Protein AF-A0A2T9JM87-F1 (afdb_monomer)

pLDDT: mean 74.78, std 14.83, range [37.22, 92.19]

Structure (mmCIF, N/CA/C/O backbone):
data_AF-A0A2T9JM87-F1
#
_entry.id   AF-A0A2T9JM87-F1
#
loop_
_atom_site.group_PDB
_atom_site.id
_atom_site.type_symbol
_atom_site.label_atom_id
_atom_site.label_alt_id
_atom_site.label_comp_id
_atom_site.label_asym_id
_atom_site.label_entity_id
_atom_site.label_seq_id
_atom_site.pdbx_PDB_ins_code
_atom_site.Cartn_x
_atom_site.Cartn_y
_atom_site.Cartn_z
_atom_site.occupancy
_atom_site.B_iso_or_equiv
_atom_site.auth_seq_id
_atom_site.auth_comp_id
_atom_site.auth_asym_id
_atom_site.auth_atom_id
_atom_site.pdbx_PDB_model_num
ATOM 1 N N . MET A 1 1 ? 52.452 -5.904 -45.101 1.00 37.22 1 MET A N 1
ATOM 2 C CA . MET A 1 1 ? 51.245 -5.099 -44.821 1.00 37.22 1 MET A CA 1
ATOM 3 C C . MET A 1 1 ? 50.469 -5.833 -43.746 1.00 37.22 1 MET A C 1
ATOM 5 O O . MET A 1 1 ? 49.928 -6.893 -44.022 1.00 37.22 1 MET A O 1
ATOM 9 N N . ILE A 1 2 ? 50.569 -5.365 -42.503 1.00 43.34 2 ILE A N 1
ATOM 10 C CA . ILE A 1 2 ? 49.989 -6.025 -41.329 1.00 43.34 2 ILE A CA 1
ATOM 11 C C . ILE A 1 2 ? 48.579 -5.462 -41.166 1.00 43.34 2 ILE A C 1
ATOM 13 O O . ILE A 1 2 ? 48.421 -4.265 -40.933 1.00 43.34 2 ILE A O 1
ATOM 17 N N . ALA A 1 3 ? 47.572 -6.310 -41.361 1.00 46.97 3 ALA A N 1
ATOM 18 C CA . ALA A 1 3 ? 46.189 -5.990 -41.044 1.00 46.97 3 ALA A CA 1
ATOM 19 C C . ALA A 1 3 ? 46.099 -5.712 -39.535 1.00 46.97 3 ALA A C 1
ATOM 21 O O . ALA A 1 3 ? 46.426 -6.572 -38.719 1.00 46.97 3 ALA A O 1
ATOM 22 N N . GLY A 1 4 ? 45.755 -4.475 -39.172 1.00 41.44 4 GLY A N 1
ATOM 23 C CA . GLY A 1 4 ? 45.669 -4.044 -37.781 1.00 41.44 4 GLY A CA 1
ATOM 24 C C . GLY A 1 4 ? 44.543 -4.769 -37.028 1.00 41.44 4 GLY A C 1
ATOM 25 O O . GLY A 1 4 ? 43.491 -5.028 -37.615 1.00 41.44 4 GLY A O 1
ATOM 26 N N . PRO A 1 5 ? 44.707 -5.048 -35.723 1.00 46.69 5 PRO A N 1
ATOM 27 C CA . PRO A 1 5 ? 43.757 -5.814 -34.910 1.00 46.69 5 PRO A CA 1
ATOM 28 C C . PRO A 1 5 ? 42.521 -4.994 -34.483 1.00 46.69 5 PRO A C 1
ATOM 30 O O . PRO A 1 5 ? 41.895 -5.282 -33.470 1.00 46.69 5 PRO A O 1
ATOM 33 N N . GLY A 1 6 ? 42.173 -3.943 -35.228 1.00 43.19 6 GLY A N 1
ATOM 34 C CA . GLY A 1 6 ? 41.169 -2.951 -34.833 1.00 43.19 6 GLY A CA 1
ATOM 35 C C . GLY A 1 6 ? 39.753 -3.191 -35.359 1.00 43.19 6 GLY A C 1
ATOM 36 O O . GLY A 1 6 ? 38.904 -2.335 -35.148 1.00 43.19 6 GLY A O 1
ATOM 37 N N . LEU A 1 7 ? 39.490 -4.298 -36.067 1.00 40.06 7 LEU A N 1
ATOM 38 C CA . LEU A 1 7 ? 38.233 -4.489 -36.811 1.00 40.06 7 LEU A CA 1
ATOM 39 C C . LEU A 1 7 ? 37.346 -5.648 -36.315 1.00 40.06 7 LEU A C 1
ATOM 41 O O . LEU A 1 7 ? 36.396 -6.009 -36.999 1.00 40.06 7 LEU A O 1
ATOM 45 N N . VAL A 1 8 ? 37.652 -6.251 -35.159 1.00 43.38 8 VAL A N 1
ATOM 46 C CA . VAL A 1 8 ? 36.940 -7.449 -34.650 1.00 43.38 8 VAL A CA 1
ATOM 47 C C . VAL A 1 8 ? 36.173 -7.190 -33.343 1.00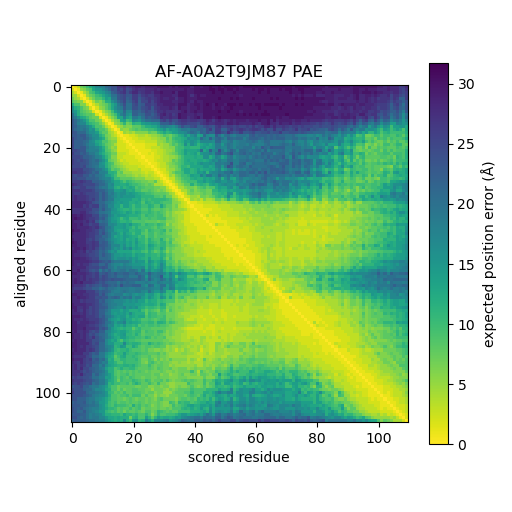 43.38 8 VAL A C 1
ATOM 49 O O . VAL A 1 8 ? 35.417 -8.038 -32.893 1.00 43.38 8 VAL A O 1
ATOM 52 N N . THR A 1 9 ? 36.263 -6.003 -32.739 1.00 41.09 9 THR A N 1
ATOM 53 C CA . THR A 1 9 ? 35.538 -5.690 -31.487 1.00 41.09 9 THR A CA 1
ATOM 54 C C . THR A 1 9 ? 34.084 -5.243 -31.685 1.00 41.09 9 THR A C 1
ATOM 56 O O . THR A 1 9 ? 33.436 -4.831 -30.729 1.00 41.09 9 THR A O 1
ATOM 59 N N . MET A 1 10 ? 33.559 -5.331 -32.910 1.00 43.00 10 MET A N 1
ATOM 60 C CA . MET A 1 10 ? 32.165 -5.014 -33.260 1.00 43.00 10 MET A CA 1
ATOM 61 C C . MET A 1 10 ? 31.407 -6.224 -33.833 1.00 43.00 10 MET A C 1
ATOM 63 O O . MET A 1 10 ? 30.384 -6.060 -34.487 1.00 43.00 10 MET A O 1
ATOM 67 N N . LEU A 1 11 ? 31.917 -7.438 -33.615 1.00 40.2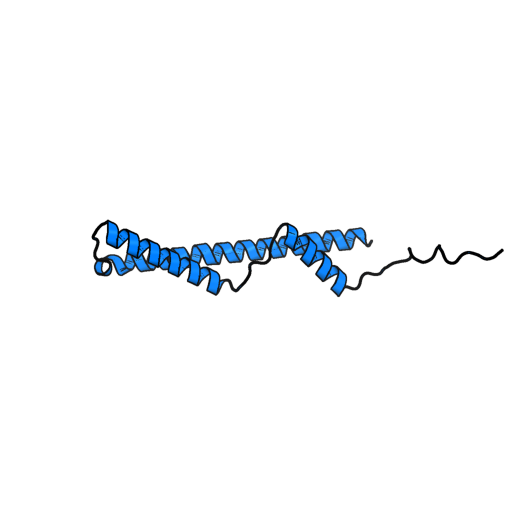2 11 LEU A N 1
ATOM 68 C CA . LEU A 1 11 ? 31.202 -8.679 -33.903 1.00 40.22 11 LEU A CA 1
ATOM 69 C C . LEU A 1 11 ? 30.504 -9.141 -32.625 1.00 40.22 11 LEU A C 1
ATOM 71 O O . LEU A 1 11 ? 31.167 -9.536 -31.670 1.00 40.22 11 LEU A O 1
ATOM 75 N N . ASP A 1 12 ? 29.178 -9.022 -32.636 1.00 47.22 12 ASP A N 1
ATOM 76 C CA . ASP A 1 12 ? 28.229 -9.771 -31.813 1.00 47.22 12 ASP A CA 1
ATOM 77 C C . ASP A 1 12 ? 28.640 -9.976 -30.353 1.00 47.22 12 ASP A C 1
ATOM 79 O O . ASP A 1 12 ? 29.017 -11.068 -29.926 1.00 47.22 12 ASP A O 1
ATOM 83 N N . TYR A 1 13 ? 28.475 -8.932 -29.536 1.00 49.72 13 TYR A N 1
ATOM 84 C CA . TYR A 1 13 ? 28.231 -9.180 -28.119 1.00 49.72 13 TYR A CA 1
ATOM 85 C C . TYR A 1 13 ? 26.834 -9.810 -28.011 1.00 49.72 13 TYR A C 1
ATOM 87 O O . TYR A 1 13 ? 25.834 -9.109 -27.827 1.00 49.72 13 TYR A O 1
ATOM 95 N N . GLU A 1 14 ? 26.746 -11.133 -28.195 1.00 54.53 14 GLU A N 1
ATOM 96 C CA . GLU A 1 14 ? 25.577 -11.915 -27.797 1.00 54.53 14 GLU A CA 1
ATOM 97 C C . GLU A 1 14 ? 25.417 -11.740 -26.289 1.00 54.53 14 GLU A C 1
ATOM 99 O O . GLU A 1 14 ? 26.006 -12.439 -25.467 1.00 54.53 14 GLU A O 1
ATOM 104 N N . MET A 1 15 ? 24.646 -10.719 -25.927 1.00 59.94 15 MET A N 1
ATOM 105 C CA . MET A 1 15 ? 24.368 -10.394 -24.542 1.00 59.94 15 MET A CA 1
ATOM 106 C C . MET A 1 15 ? 23.654 -11.591 -23.924 1.00 59.94 15 MET A C 1
ATOM 108 O O . MET A 1 15 ? 22.593 -12.000 -24.414 1.00 59.94 15 MET A O 1
ATOM 112 N N . ASN A 1 16 ? 24.260 -12.154 -22.881 1.00 71.56 16 ASN A N 1
ATOM 113 C CA . ASN A 1 16 ? 23.765 -13.343 -22.203 1.00 71.56 16 ASN A CA 1
ATOM 114 C C . ASN A 1 16 ? 22.343 -13.079 -21.670 1.00 71.56 16 ASN A C 1
ATOM 116 O O . ASN A 1 16 ? 22.024 -11.953 -21.280 1.00 71.56 16 ASN A O 1
ATOM 120 N N . GLU A 1 17 ? 21.474 -14.092 -21.640 1.00 66.25 17 GLU A N 1
ATOM 121 C CA . GLU A 1 17 ? 20.057 -13.940 -21.257 1.00 66.25 17 GLU A CA 1
ATOM 122 C C . GLU A 1 17 ? 19.905 -13.238 -19.895 1.00 66.25 17 GLU A C 1
ATOM 124 O O . GLU A 1 17 ? 19.070 -12.348 -19.730 1.00 66.25 17 GLU A O 1
ATOM 129 N N . THR A 1 18 ? 20.791 -13.552 -18.949 1.00 70.81 18 THR A N 1
ATOM 130 C CA . THR A 1 18 ? 20.846 -12.941 -17.614 1.00 70.81 18 THR A CA 1
ATOM 131 C C . THR A 1 18 ? 21.173 -11.443 -17.649 1.00 70.81 18 THR A C 1
ATOM 133 O O . THR A 1 18 ? 20.583 -10.664 -16.901 1.00 70.81 18 THR A O 1
ATOM 136 N N . GLU A 1 19 ? 22.078 -11.013 -18.534 1.00 69.81 19 GLU A N 1
ATOM 137 C CA . GLU A 1 19 ? 22.425 -9.594 -18.707 1.00 69.81 19 GLU A CA 1
ATOM 138 C C . GLU A 1 19 ? 21.277 -8.821 -19.366 1.00 69.81 19 GLU A C 1
ATOM 140 O O . GLU A 1 19 ? 20.968 -7.702 -18.949 1.00 69.81 19 GLU A O 1
ATOM 145 N N . ARG A 1 20 ? 20.571 -9.438 -20.328 1.00 65.81 20 ARG A N 1
ATOM 146 C CA . ARG A 1 20 ? 19.345 -8.872 -20.921 1.00 65.81 20 ARG A CA 1
ATOM 147 C C . ARG A 1 20 ? 18.259 -8.662 -19.875 1.00 65.81 20 ARG A C 1
ATOM 149 O O . ARG A 1 20 ? 17.611 -7.614 -19.858 1.00 65.81 20 ARG A O 1
ATOM 156 N N . GLU A 1 21 ? 18.051 -9.638 -18.993 1.00 69.94 21 GLU A N 1
ATOM 157 C CA . GLU A 1 21 ? 17.060 -9.517 -17.925 1.00 69.94 21 GLU A CA 1
ATOM 158 C C . GLU A 1 21 ? 17.413 -8.418 -16.919 1.00 69.94 21 GLU A C 1
ATOM 160 O O . GLU A 1 21 ? 16.513 -7.676 -16.516 1.00 69.94 21 GLU A O 1
ATOM 165 N N . MET A 1 22 ? 18.692 -8.286 -16.553 1.00 74.94 22 MET A N 1
ATOM 166 C CA . MET A 1 22 ? 19.174 -7.224 -15.665 1.00 74.94 22 MET A CA 1
ATOM 167 C C . MET A 1 22 ? 19.028 -5.832 -16.285 1.00 74.94 22 MET A C 1
ATOM 169 O O . MET A 1 22 ? 18.507 -4.934 -15.631 1.00 74.94 22 MET A O 1
ATOM 173 N N .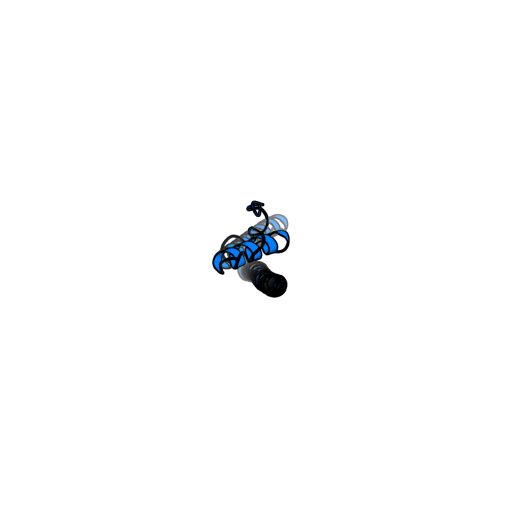 LEU A 1 23 ? 19.411 -5.648 -17.551 1.00 69.44 23 LEU A N 1
ATOM 174 C CA . LEU A 1 23 ? 19.273 -4.362 -18.248 1.00 69.44 23 LEU A CA 1
ATOM 175 C C . LEU A 1 23 ? 17.806 -3.952 -18.419 1.00 69.44 23 LEU A C 1
ATOM 177 O O . LEU A 1 23 ? 17.460 -2.784 -18.243 1.00 69.44 23 LEU A O 1
ATOM 181 N N . ALA A 1 24 ? 16.925 -4.910 -18.720 1.00 65.88 24 ALA A N 1
ATOM 182 C CA . ALA A 1 24 ? 15.486 -4.665 -18.791 1.00 65.88 24 ALA A CA 1
ATOM 183 C C . ALA A 1 24 ? 14.888 -4.304 -17.423 1.00 65.88 24 ALA A C 1
ATOM 185 O O . ALA A 1 24 ? 13.931 -3.534 -17.341 1.00 65.88 24 ALA A O 1
ATOM 186 N N . GLU A 1 25 ? 15.411 -4.895 -16.350 1.00 68.56 25 GLU A N 1
ATOM 187 C CA . GLU A 1 25 ? 15.020 -4.589 -14.979 1.00 68.56 25 GLU A CA 1
ATOM 188 C C . GLU A 1 25 ? 15.450 -3.178 -14.570 1.00 68.56 25 GLU A C 1
ATOM 190 O O . GLU A 1 25 ? 14.600 -2.421 -14.103 1.00 68.56 25 GLU A O 1
ATOM 195 N N . ASP A 1 26 ? 16.704 -2.813 -14.824 1.00 73.62 26 ASP A N 1
ATOM 196 C CA . ASP A 1 26 ? 17.284 -1.518 -14.458 1.00 73.62 26 ASP A CA 1
ATOM 197 C C . ASP A 1 26 ? 16.631 -0.361 -15.239 1.00 73.62 26 ASP A C 1
ATOM 199 O O . ASP A 1 26 ? 16.181 0.631 -14.662 1.00 73.62 26 ASP A O 1
ATOM 203 N N . ARG A 1 27 ? 16.422 -0.535 -16.556 1.00 66.81 27 ARG A N 1
ATOM 204 C CA . ARG A 1 27 ? 15.676 0.438 -17.377 1.00 66.81 27 ARG A CA 1
ATOM 205 C C . ARG A 1 27 ? 14.232 0.600 -16.909 1.00 66.81 27 ARG A C 1
ATOM 207 O O . ARG A 1 27 ? 13.734 1.721 -16.845 1.00 66.81 27 ARG A O 1
ATOM 214 N N . ALA A 1 28 ? 13.557 -0.498 -16.562 1.00 63.84 28 ALA A N 1
ATOM 215 C CA . ALA A 1 28 ? 12.177 -0.445 -16.088 1.00 63.84 28 ALA A CA 1
ATOM 216 C C . ALA A 1 28 ? 12.043 0.228 -14.713 1.00 63.84 28 ALA A C 1
ATOM 218 O O . ALA A 1 28 ? 11.012 0.844 -14.437 1.00 63.84 28 ALA A O 1
ATOM 219 N N . GLU A 1 29 ? 13.056 0.136 -13.849 1.00 65.94 29 GLU A N 1
ATOM 220 C CA . GLU A 1 29 ? 13.040 0.774 -12.529 1.00 65.94 29 GLU A CA 1
ATOM 221 C C . GLU A 1 29 ? 13.026 2.303 -12.595 1.00 65.94 29 GLU A C 1
ATOM 223 O O . GLU A 1 29 ? 12.382 2.926 -11.747 1.00 65.94 29 GLU A O 1
ATOM 228 N N . ALA A 1 30 ? 13.620 2.902 -13.633 1.00 67.81 30 ALA A N 1
ATOM 229 C CA . ALA A 1 30 ? 13.671 4.354 -13.814 1.00 67.81 30 ALA A CA 1
ATOM 230 C C . ALA A 1 30 ? 12.283 5.019 -13.902 1.00 67.81 30 ALA A C 1
ATOM 232 O O . ALA A 1 30 ? 12.119 6.179 -13.527 1.00 67.81 30 ALA A O 1
ATOM 233 N N . TYR A 1 31 ? 11.268 4.294 -14.380 1.00 62.88 31 TYR A N 1
ATOM 234 C CA . TYR A 1 31 ? 9.910 4.825 -14.556 1.00 62.88 31 TYR A CA 1
ATOM 235 C C . TYR A 1 31 ? 8.812 3.961 -13.912 1.00 62.88 31 TYR A C 1
ATOM 237 O O . TYR A 1 31 ? 7.666 4.402 -13.784 1.00 62.88 31 TYR A O 1
ATOM 245 N N . ALA A 1 32 ? 9.131 2.741 -13.477 1.00 64.44 32 ALA A N 1
ATOM 246 C CA . ALA A 1 32 ? 8.239 1.854 -12.740 1.00 64.44 32 ALA A CA 1
ATOM 247 C C . ALA A 1 32 ? 9.013 1.166 -11.600 1.00 64.44 32 ALA A C 1
ATOM 249 O O . ALA A 1 32 ? 9.394 -0.001 -11.733 1.00 64.44 32 ALA A O 1
ATOM 250 N N . PRO A 1 33 ? 9.213 1.844 -10.454 1.00 63.81 33 PRO A N 1
ATOM 251 C CA . PRO A 1 33 ? 9.961 1.276 -9.339 1.00 63.81 33 PRO A CA 1
ATOM 252 C C . PRO A 1 33 ? 9.316 -0.022 -8.848 1.00 63.81 33 PRO A C 1
ATOM 254 O O . PRO A 1 33 ? 8.087 -0.200 -8.880 1.00 63.81 33 PRO A O 1
ATOM 257 N N . LYS A 1 34 ? 10.145 -0.971 -8.404 1.00 64.25 34 LYS A N 1
ATOM 258 C CA . LYS A 1 34 ? 9.630 -2.180 -7.757 1.00 64.25 34 LYS A CA 1
ATOM 259 C C . LYS A 1 34 ? 8.938 -1.787 -6.460 1.00 64.25 34 LYS A C 1
ATOM 261 O O . LYS A 1 34 ? 9.528 -1.076 -5.650 1.00 64.25 34 LYS A O 1
ATOM 266 N N . PRO A 1 35 ? 7.689 -2.227 -6.240 1.00 64.38 35 PRO A N 1
ATOM 267 C CA . PRO A 1 35 ? 7.058 -1.986 -4.960 1.00 64.38 35 PRO A CA 1
ATOM 268 C C . PRO A 1 35 ? 7.839 -2.774 -3.896 1.00 64.38 35 PRO A C 1
ATOM 270 O O . PRO A 1 35 ? 7.953 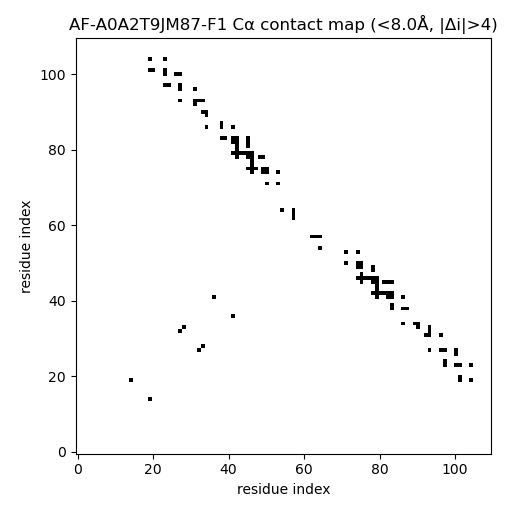-3.997 -3.973 1.00 64.38 35 PRO A O 1
ATOM 273 N N . VAL A 1 36 ? 8.437 -2.051 -2.949 1.00 67.69 36 VAL A N 1
ATOM 274 C CA . VAL A 1 36 ? 9.312 -2.611 -1.911 1.00 67.69 36 VAL A CA 1
ATOM 275 C C . VAL A 1 36 ? 8.454 -3.235 -0.804 1.00 67.69 36 VAL A C 1
ATOM 277 O O . VAL A 1 36 ? 7.425 -2.677 -0.420 1.00 67.69 36 VAL A O 1
ATOM 280 N N . GLY A 1 37 ? 8.857 -4.401 -0.294 1.00 69.06 37 GLY A N 1
ATOM 281 C CA . GLY A 1 37 ? 8.079 -5.160 0.693 1.00 69.06 37 GLY A CA 1
ATOM 282 C C . GLY A 1 37 ? 6.914 -5.948 0.079 1.00 69.06 37 GLY A C 1
ATOM 283 O O . GLY A 1 37 ? 6.772 -6.023 -1.137 1.00 69.06 37 GLY A O 1
ATOM 284 N N . GLY A 1 38 ? 6.092 -6.584 0.919 1.00 80.56 38 GLY A N 1
ATOM 285 C CA . GLY A 1 38 ? 4.963 -7.417 0.481 1.00 80.56 38 GLY A CA 1
ATOM 286 C C . GLY A 1 38 ? 3.623 -6.675 0.447 1.00 80.56 38 GLY A C 1
ATOM 287 O O . GLY A 1 38 ? 3.373 -5.796 1.269 1.00 80.56 38 GLY A O 1
ATOM 288 N N . ALA A 1 39 ? 2.712 -7.096 -0.440 1.00 78.19 39 ALA A N 1
ATOM 289 C CA . ALA A 1 39 ? 1.348 -6.549 -0.534 1.00 78.19 39 ALA A CA 1
ATOM 290 C C . ALA A 1 39 ? 0.596 -6.576 0.811 1.00 78.19 39 ALA A C 1
ATOM 292 O O . ALA A 1 39 ? -0.150 -5.655 1.135 1.00 78.19 39 ALA A O 1
ATOM 293 N N . PHE A 1 40 ? 0.840 -7.616 1.614 1.00 78.44 40 PHE A N 1
ATOM 294 C CA . PHE A 1 40 ? 0.272 -7.757 2.951 1.00 78.44 40 PHE A CA 1
ATOM 295 C C . PHE A 1 40 ? 0.771 -6.672 3.917 1.00 78.44 40 PHE A C 1
ATOM 297 O O . PHE A 1 40 ? -0.041 -6.033 4.575 1.00 78.44 40 PHE A O 1
ATOM 304 N N . MET A 1 41 ? 2.082 -6.399 3.946 1.00 83.81 41 MET A N 1
ATOM 305 C CA . MET A 1 41 ? 2.672 -5.326 4.763 1.00 83.81 41 MET A CA 1
ATOM 306 C C . MET A 1 41 ? 2.118 -3.952 4.370 1.00 83.81 41 MET A C 1
ATOM 308 O O . MET A 1 41 ? 1.775 -3.151 5.238 1.00 83.81 41 MET A O 1
ATOM 312 N N . ALA A 1 42 ? 1.962 -3.701 3.065 1.00 83.88 42 ALA A N 1
ATOM 313 C CA . ALA A 1 42 ? 1.339 -2.476 2.572 1.00 83.88 42 ALA A CA 1
ATOM 314 C C . ALA A 1 42 ? -0.114 -2.348 3.065 1.00 83.88 42 ALA A C 1
ATOM 316 O O . ALA A 1 42 ? -0.503 -1.303 3.584 1.00 83.88 42 ALA A O 1
ATOM 317 N N . GLY A 1 43 ? -0.897 -3.428 2.975 1.00 83.06 43 GLY A N 1
ATOM 318 C CA . GLY A 1 43 ? -2.259 -3.472 3.506 1.00 83.06 43 GLY A CA 1
ATOM 319 C C . GLY A 1 43 ? -2.321 -3.215 5.015 1.00 83.06 43 GLY A C 1
ATOM 320 O O . GLY A 1 43 ? -3.121 -2.393 5.454 1.00 83.06 43 GLY A O 1
ATOM 321 N N . VAL A 1 44 ? -1.462 -3.864 5.811 1.00 88.62 44 VAL A N 1
ATOM 322 C CA . VAL A 1 44 ? -1.392 -3.669 7.275 1.00 88.62 44 VAL A CA 1
ATOM 323 C C . VAL A 1 44 ? -1.055 -2.219 7.626 1.00 88.62 44 VAL A C 1
ATOM 325 O O . VAL A 1 44 ? -1.659 -1.652 8.533 1.00 88.62 44 VAL A O 1
ATOM 328 N N . CYS A 1 45 ? -0.151 -1.584 6.880 1.00 90.44 45 CYS A N 1
ATOM 329 C CA . CYS A 1 45 ? 0.159 -0.167 7.059 1.00 90.44 45 CYS A CA 1
ATOM 330 C C . CYS A 1 45 ? -1.065 0.724 6.772 1.00 90.44 45 CYS A C 1
ATOM 332 O O . CYS A 1 45 ? -1.410 1.589 7.577 1.00 90.44 45 CYS A O 1
ATOM 334 N N . GLY A 1 46 ? -1.787 0.458 5.677 1.00 85.81 46 GLY A N 1
ATOM 335 C CA . GLY A 1 46 ? -3.039 1.154 5.356 1.00 85.81 46 GLY A CA 1
ATOM 336 C C . GLY A 1 46 ? -4.116 0.989 6.432 1.00 85.81 46 GLY A C 1
ATOM 337 O O . GLY A 1 46 ? -4.767 1.959 6.816 1.00 85.81 46 GLY A O 1
ATOM 338 N N . ALA A 1 47 ? -4.262 -0.226 6.960 1.00 88.44 47 ALA A N 1
ATOM 339 C CA . ALA A 1 47 ? -5.159 -0.551 8.066 1.00 88.44 47 ALA A CA 1
ATOM 340 C C . ALA A 1 47 ? -4.807 0.227 9.347 1.00 88.44 47 ALA A C 1
ATOM 342 O O . ALA A 1 47 ? -5.690 0.805 9.982 1.00 88.44 47 ALA A O 1
ATOM 343 N N . ALA A 1 48 ? -3.521 0.281 9.703 1.00 91.56 48 ALA A N 1
ATOM 344 C CA . ALA A 1 48 ? -3.039 0.993 10.883 1.00 91.56 48 ALA A CA 1
ATOM 345 C C . ALA A 1 48 ? -3.265 2.509 10.778 1.00 91.56 48 ALA A C 1
ATOM 347 O O . ALA A 1 48 ? -3.736 3.128 11.732 1.00 91.56 48 ALA A O 1
ATOM 348 N N . LEU A 1 49 ? -2.991 3.103 9.612 1.00 91.88 49 LEU A N 1
ATOM 349 C CA . LEU A 1 49 ? -3.240 4.525 9.360 1.00 91.88 49 LEU A CA 1
ATOM 350 C C . LEU A 1 49 ? -4.733 4.865 9.410 1.00 91.88 49 LEU A C 1
ATOM 352 O O . LEU A 1 49 ? -5.111 5.870 10.013 1.00 91.88 49 LEU A O 1
ATOM 356 N N . ALA A 1 50 ? -5.587 4.016 8.832 1.00 90.50 50 ALA A N 1
ATOM 357 C CA . ALA A 1 50 ? -7.036 4.186 8.906 1.00 90.50 50 ALA A CA 1
ATOM 358 C C . ALA A 1 50 ? -7.536 4.119 10.359 1.00 90.50 50 ALA A C 1
ATOM 360 O O . ALA A 1 50 ? -8.322 4.967 10.780 1.00 90.50 50 ALA A O 1
ATOM 361 N N . LEU A 1 51 ? -7.036 3.161 11.148 1.00 90.38 51 LEU A N 1
ATOM 362 C CA . LEU A 1 51 ? -7.393 3.030 12.560 1.00 90.38 51 LEU A CA 1
ATOM 363 C C . LEU A 1 51 ? -6.948 4.248 13.382 1.00 90.38 51 LEU A C 1
ATOM 365 O O . LEU A 1 51 ? -7.731 4.772 14.172 1.00 90.38 51 LEU A O 1
ATOM 369 N N . LEU A 1 52 ? -5.720 4.730 13.176 1.00 92.19 52 LEU A N 1
ATOM 370 C CA . LEU A 1 52 ? -5.221 5.947 13.823 1.00 92.19 52 LEU A CA 1
ATOM 371 C C . LEU A 1 52 ? -6.083 7.163 13.476 1.00 92.19 52 LEU A C 1
ATOM 373 O O . LEU A 1 52 ? -6.494 7.894 14.377 1.00 92.19 52 LEU A O 1
ATOM 377 N N . GLY A 1 53 ? -6.413 7.349 12.195 1.00 89.75 53 GLY A N 1
ATOM 378 C CA . GLY A 1 53 ? -7.299 8.425 11.749 1.00 89.75 53 GLY A CA 1
ATOM 379 C C . GLY A 1 53 ? -8.680 8.355 12.405 1.00 89.75 53 GLY A C 1
ATOM 380 O O . GLY A 1 53 ? -9.199 9.374 12.861 1.00 89.75 53 GLY A O 1
ATOM 381 N N . PHE A 1 54 ? -9.240 7.150 12.533 1.00 88.12 54 PHE A N 1
ATOM 382 C CA . PHE A 1 54 ? -10.513 6.931 13.217 1.00 88.12 54 PHE A CA 1
ATOM 383 C C . PHE A 1 54 ? -10.455 7.304 14.703 1.00 88.12 54 PHE A C 1
ATOM 385 O O . PHE A 1 54 ? -11.347 7.990 15.194 1.00 88.12 54 PHE A O 1
ATOM 392 N N . ILE A 1 55 ? -9.400 6.898 15.419 1.00 88.25 55 ILE A N 1
ATOM 393 C CA . ILE A 1 55 ? -9.224 7.212 16.847 1.00 88.25 55 ILE A CA 1
ATOM 394 C C . ILE A 1 55 ? -9.108 8.723 17.061 1.00 88.25 55 ILE A C 1
ATOM 396 O O . ILE A 1 55 ? -9.752 9.271 17.957 1.00 88.25 55 ILE A O 1
ATOM 400 N N . VAL A 1 56 ? -8.314 9.403 16.230 1.00 91.31 56 VAL A N 1
ATOM 401 C CA . VAL A 1 56 ? -8.142 10.861 16.300 1.00 91.31 56 VAL A CA 1
ATOM 402 C C . VAL A 1 56 ? -9.471 11.575 16.041 1.00 91.31 56 VAL A C 1
ATOM 404 O O . VAL A 1 56 ? -9.846 12.458 16.812 1.00 91.31 56 VAL A O 1
ATOM 407 N N . ALA A 1 57 ? -10.220 11.158 15.016 1.00 87.81 57 ALA A N 1
ATOM 408 C CA . ALA A 1 57 ? -11.535 11.720 14.717 1.00 87.81 57 ALA A CA 1
ATOM 409 C C . ALA A 1 57 ? -12.529 11.481 15.865 1.00 87.81 57 ALA A C 1
ATOM 411 O O . ALA A 1 57 ? -13.145 12.425 16.352 1.00 87.81 57 ALA A O 1
ATOM 412 N N . ALA A 1 58 ? -12.639 10.247 16.362 1.00 86.75 58 ALA A N 1
ATOM 413 C CA . ALA A 1 58 ? -13.526 9.914 17.474 1.00 86.75 58 ALA A CA 1
ATOM 414 C C . ALA A 1 58 ? -13.202 10.737 18.730 1.00 86.75 58 ALA A C 1
ATOM 416 O O . ALA A 1 58 ? -14.108 11.233 19.401 1.00 86.75 58 ALA A O 1
ATOM 417 N N . ARG A 1 59 ? -11.909 10.959 19.014 1.00 88.06 59 ARG A N 1
ATOM 418 C CA . ARG A 1 59 ? -11.473 11.803 20.131 1.00 88.06 59 ARG A CA 1
ATOM 419 C C . ARG A 1 59 ? -11.885 13.262 19.951 1.00 88.06 59 ARG A C 1
ATOM 421 O O . ARG A 1 59 ? -12.290 13.877 20.935 1.00 88.06 59 ARG A O 1
ATOM 428 N N . PHE A 1 60 ? -11.777 13.790 18.733 1.00 90.19 60 PHE A N 1
ATOM 429 C CA . PHE A 1 60 ? -12.131 15.171 18.401 1.00 90.19 60 PHE A CA 1
ATOM 430 C C . PHE A 1 60 ? -13.642 15.424 18.499 1.00 90.19 60 PHE A C 1
ATOM 432 O O . PHE A 1 60 ? -14.059 16.426 19.068 1.00 90.19 60 PHE A O 1
ATOM 439 N N . TYR A 1 61 ? -14.463 14.486 18.019 1.00 86.94 61 TYR A N 1
ATOM 440 C CA . TYR A 1 61 ? -15.929 14.588 18.062 1.00 86.94 61 TYR A CA 1
ATOM 441 C C . TYR A 1 61 ? -16.551 14.118 19.389 1.00 86.94 61 TYR A C 1
ATOM 443 O O . TYR A 1 61 ? -17.769 14.159 19.547 1.00 86.94 61 TYR A O 1
ATOM 451 N N . GLY A 1 62 ? -15.737 13.669 20.351 1.00 82.81 62 GLY A N 1
ATOM 452 C CA . GLY A 1 62 ? -16.215 13.165 21.642 1.00 82.81 62 GLY A CA 1
ATOM 453 C C . GLY A 1 62 ? -17.017 11.864 21.538 1.00 82.81 62 GLY A C 1
ATOM 454 O O . GLY A 1 62 ? -17.774 11.537 22.449 1.00 82.81 62 GLY A O 1
ATOM 455 N N . TRP A 1 63 ? -16.876 11.123 20.437 1.00 86.50 63 TRP A N 1
ATOM 456 C CA . TRP A 1 63 ? -17.634 9.901 20.204 1.00 86.50 63 TRP A CA 1
ATOM 457 C C . TRP A 1 63 ? -17.003 8.704 20.921 1.00 86.50 63 TRP A C 1
ATOM 459 O O . TRP A 1 63 ? -15.798 8.459 20.787 1.00 86.50 63 TRP A O 1
ATOM 469 N N . PRO A 1 64 ? -17.800 7.901 21.644 1.00 81.81 64 PRO A N 1
ATOM 470 C CA . PRO A 1 64 ? -17.327 6.643 22.193 1.00 81.81 64 PRO A CA 1
ATOM 471 C C . PRO A 1 64 ? -16.999 5.667 21.054 1.00 81.81 64 PRO A C 1
ATOM 473 O O . PRO A 1 64 ? -17.868 5.197 20.319 1.00 81.81 64 PRO A O 1
ATOM 476 N N . VAL A 1 65 ? -15.713 5.325 20.938 1.00 75.50 65 VAL A N 1
ATOM 477 C CA . VAL A 1 65 ? -15.182 4.357 19.956 1.00 75.50 65 VAL A CA 1
ATOM 478 C C . VAL A 1 65 ? -15.873 2.995 20.075 1.00 75.50 65 VAL A C 1
ATOM 480 O O . VAL A 1 65 ? -16.076 2.312 19.073 1.00 75.50 65 VAL A O 1
ATOM 483 N N . ARG A 1 66 ? -16.270 2.616 21.297 1.00 80.06 66 ARG A N 1
ATOM 484 C CA . ARG A 1 66 ? -16.960 1.354 21.599 1.00 80.06 66 ARG A CA 1
ATOM 485 C C . ARG A 1 66 ? -18.297 1.201 20.878 1.00 80.06 66 ARG A C 1
ATOM 487 O O . ARG A 1 66 ? -18.620 0.093 20.464 1.00 80.06 66 ARG A O 1
ATOM 494 N N . ASP A 1 67 ? -19.016 2.294 20.665 1.00 85.38 67 ASP A N 1
ATOM 495 C CA . ASP A 1 67 ? -20.341 2.249 20.037 1.00 85.38 67 ASP A CA 1
ATOM 496 C C . ASP A 1 67 ? -20.234 2.172 18.505 1.00 85.3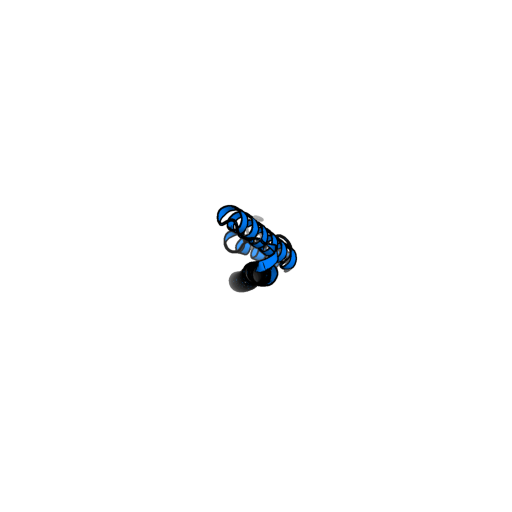8 67 ASP A C 1
ATOM 498 O O . ASP A 1 67 ? -21.188 1.828 17.813 1.00 85.38 67 ASP A O 1
ATOM 502 N N . HIS A 1 68 ? -19.037 2.429 17.967 1.00 85.12 68 HIS A N 1
ATOM 503 C CA . HIS A 1 68 ? -18.773 2.554 16.536 1.00 85.12 68 HIS A CA 1
ATOM 504 C C . HIS A 1 68 ? -17.738 1.532 16.037 1.00 85.12 68 HIS A C 1
ATOM 506 O O . HIS A 1 68 ? -17.087 1.749 15.013 1.00 85.12 68 HIS A O 1
ATOM 512 N N . ILE A 1 69 ? -17.595 0.390 16.724 1.00 85.88 69 ILE A N 1
ATOM 513 C CA . ILE A 1 69 ? -16.643 -0.672 16.347 1.00 85.88 69 ILE A CA 1
ATOM 514 C C . ILE A 1 69 ? -16.911 -1.176 14.923 1.00 85.88 69 ILE A C 1
ATOM 516 O O . ILE A 1 69 ? -15.966 -1.402 14.172 1.00 85.88 69 ILE A O 1
ATOM 520 N N . GLY A 1 70 ? -18.181 -1.298 14.519 1.00 87.94 70 GLY A N 1
ATOM 521 C CA . GLY A 1 70 ? -18.536 -1.704 13.155 1.00 87.94 70 GLY A CA 1
ATOM 522 C C . GLY A 1 70 ? -17.995 -0.742 12.091 1.00 87.94 70 GLY A C 1
ATOM 523 O O . GLY A 1 70 ? -17.407 -1.178 11.103 1.00 87.94 70 GLY A O 1
ATOM 524 N N . LEU A 1 71 ? -18.111 0.568 12.329 1.00 86.31 71 LEU A N 1
ATOM 525 C CA . LEU A 1 71 ? -17.552 1.603 11.454 1.00 86.31 71 LEU A CA 1
ATOM 526 C C . LEU A 1 71 ? -16.024 1.561 11.429 1.00 86.31 71 LEU A C 1
ATOM 528 O O . LEU A 1 71 ? -15.438 1.632 10.351 1.00 86.31 71 LEU A O 1
ATOM 532 N N . ALA A 1 72 ? -15.382 1.386 12.588 1.00 85.88 72 ALA A N 1
ATOM 533 C CA . ALA A 1 72 ? -13.932 1.230 12.670 1.00 85.88 72 ALA A CA 1
ATOM 534 C C . ALA A 1 72 ? -13.454 0.034 11.832 1.00 85.88 72 ALA A C 1
ATOM 536 O O . ALA A 1 72 ? -12.496 0.147 11.072 1.00 85.88 72 ALA A O 1
ATOM 537 N N . LEU A 1 73 ? -14.157 -1.097 11.918 1.00 89.62 73 LEU A N 1
ATOM 538 C CA . LEU A 1 73 ? -13.814 -2.325 11.204 1.00 89.62 73 LEU A CA 1
ATOM 539 C C . LEU A 1 73 ? -13.960 -2.154 9.686 1.00 89.62 73 LEU A C 1
ATOM 541 O O . LEU A 1 73 ? -13.062 -2.545 8.941 1.00 89.62 73 LEU A O 1
ATOM 545 N N . ILE A 1 74 ? -15.030 -1.495 9.228 1.00 91.81 74 ILE A N 1
ATOM 546 C CA . ILE A 1 74 ? -15.220 -1.147 7.810 1.00 91.81 74 ILE A CA 1
ATOM 547 C C . ILE A 1 74 ? -14.106 -0.215 7.329 1.00 91.81 74 ILE A C 1
ATOM 549 O O . ILE A 1 74 ? -13.558 -0.427 6.249 1.00 91.81 74 ILE A O 1
ATOM 553 N N . LEU A 1 75 ? -13.738 0.792 8.124 1.00 90.88 75 LEU A N 1
ATOM 554 C CA . LEU A 1 75 ? -12.701 1.752 7.754 1.00 90.88 75 LEU A CA 1
ATOM 555 C C . LEU A 1 75 ? -11.325 1.082 7.636 1.00 90.88 75 LEU A C 1
ATOM 557 O O . LEU A 1 75 ? -10.597 1.313 6.673 1.00 90.88 75 LEU A O 1
ATOM 561 N N . VAL A 1 76 ? -10.990 0.211 8.588 1.00 90.88 76 VAL A N 1
ATOM 562 C CA . VAL A 1 76 ? -9.738 -0.556 8.607 1.00 90.88 76 VAL A CA 1
ATOM 563 C C . VAL A 1 76 ? -9.682 -1.545 7.446 1.00 90.88 76 VAL A C 1
ATOM 565 O O . VAL A 1 76 ? -8.676 -1.597 6.737 1.00 90.88 76 VAL A O 1
ATOM 568 N N . ALA A 1 77 ? -10.765 -2.287 7.201 1.00 91.19 77 ALA A N 1
ATOM 569 C CA . ALA A 1 77 ? -10.865 -3.188 6.057 1.00 91.19 77 ALA A CA 1
ATOM 570 C C . ALA A 1 77 ? -10.769 -2.417 4.729 1.00 91.19 77 ALA A C 1
ATOM 572 O O . ALA A 1 77 ? -10.054 -2.836 3.819 1.00 91.19 77 ALA A O 1
ATOM 573 N N . GLY A 1 78 ? -11.417 -1.254 4.635 1.00 90.56 78 GLY A N 1
ATOM 574 C CA . GLY A 1 78 ? -11.334 -0.360 3.482 1.00 90.56 78 GLY A CA 1
ATOM 575 C C . GLY A 1 78 ? -9.914 0.149 3.239 1.00 90.56 78 GLY A C 1
ATOM 576 O O . GLY A 1 78 ? -9.415 0.054 2.118 1.00 90.56 78 GLY A O 1
ATOM 577 N N . GLY A 1 79 ? -9.229 0.615 4.288 1.00 87.81 79 GLY A N 1
ATOM 578 C CA . GLY A 1 79 ? -7.830 1.048 4.228 1.00 87.81 79 GLY A CA 1
ATOM 579 C C . GLY A 1 79 ? -6.889 -0.079 3.798 1.00 87.81 79 GLY A C 1
ATOM 580 O O . GLY A 1 79 ? -6.051 0.116 2.916 1.00 87.81 79 GLY A O 1
ATOM 581 N N . PHE A 1 80 ? -7.080 -1.284 4.341 1.00 90.19 80 PHE A N 1
ATOM 582 C CA . PHE A 1 80 ? -6.326 -2.472 3.943 1.00 90.19 80 PHE A CA 1
ATOM 583 C C . PHE A 1 80 ? -6.509 -2.788 2.454 1.00 90.19 80 PHE A C 1
ATOM 585 O O . PHE A 1 80 ? -5.529 -2.934 1.721 1.00 90.19 80 PHE A O 1
ATOM 592 N N . VAL A 1 81 ? -7.760 -2.879 1.991 1.00 90.94 81 VAL A N 1
ATOM 593 C CA . VAL A 1 81 ? -8.089 -3.260 0.610 1.00 90.94 81 VAL A CA 1
ATOM 594 C C . VAL A 1 81 ? -7.626 -2.199 -0.386 1.00 90.94 81 VAL A C 1
ATOM 596 O O . VAL A 1 81 ? -7.071 -2.556 -1.425 1.00 90.94 81 VAL A O 1
ATOM 599 N N . LEU A 1 82 ? -7.790 -0.910 -0.077 1.00 90.44 82 LEU A N 1
ATOM 600 C CA . LEU A 1 82 ? -7.332 0.183 -0.940 1.00 90.44 82 LEU A CA 1
ATOM 601 C C . LEU A 1 82 ? -5.816 0.153 -1.134 1.00 90.44 82 LEU A C 1
ATOM 603 O O . LEU A 1 82 ? -5.341 0.201 -2.271 1.00 90.44 82 LEU A O 1
ATOM 607 N N . VAL A 1 83 ? -5.051 0.032 -0.047 1.00 87.81 83 VAL A N 1
ATOM 608 C CA . VAL A 1 83 ? -3.584 0.055 -0.120 1.00 87.81 83 VAL A CA 1
ATOM 609 C C . VAL A 1 83 ? -3.037 -1.241 -0.720 1.00 87.81 83 VAL A C 1
ATOM 611 O O . VAL A 1 83 ? -2.172 -1.194 -1.597 1.00 87.81 83 VAL A O 1
ATOM 614 N N . CYS A 1 84 ? -3.590 -2.397 -0.347 1.00 88.44 84 CYS A N 1
ATOM 615 C CA . CYS A 1 84 ? -3.231 -3.684 -0.946 1.00 88.44 84 CYS A CA 1
ATOM 616 C C . CYS A 1 84 ? -3.565 -3.721 -2.451 1.00 88.44 84 CYS A C 1
ATOM 618 O O . CYS A 1 84 ? -2.741 -4.120 -3.278 1.00 88.44 84 CYS A O 1
ATOM 620 N N . GLY A 1 85 ? -4.742 -3.225 -2.840 1.00 86.62 85 GLY A N 1
ATOM 621 C CA . GLY A 1 85 ? -5.154 -3.101 -4.238 1.00 86.62 85 GLY A CA 1
ATOM 622 C C . GLY A 1 85 ? -4.264 -2.144 -5.035 1.00 86.62 85 GLY A C 1
ATOM 623 O O . GLY A 1 85 ? -3.864 -2.465 -6.158 1.00 86.62 85 GLY A O 1
ATOM 624 N N . GLY A 1 86 ? -3.893 -1.004 -4.446 1.00 84.88 86 GLY A N 1
ATOM 625 C CA . GLY A 1 86 ? -2.935 -0.054 -5.017 1.00 84.88 8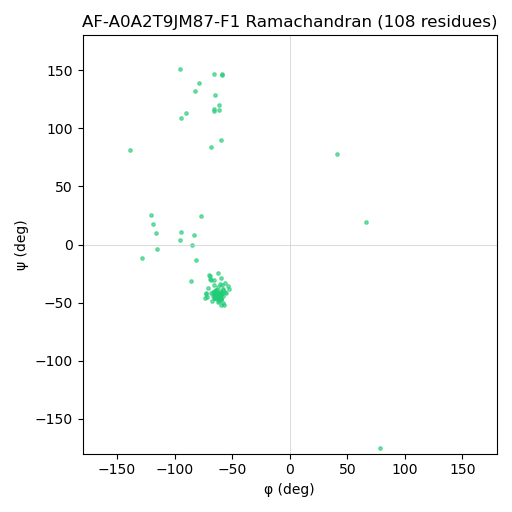6 GLY A CA 1
ATOM 626 C C . GLY A 1 86 ? -1.565 -0.688 -5.262 1.00 84.88 86 GLY A C 1
ATOM 627 O O . GLY A 1 86 ? -1.037 -0.600 -6.373 1.00 84.88 86 GLY A O 1
ATOM 628 N N . TYR A 1 87 ? -1.043 -1.417 -4.272 1.00 86.06 87 TYR A N 1
ATOM 629 C CA . TYR A 1 87 ? 0.204 -2.174 -4.384 1.00 86.06 87 TYR A CA 1
ATOM 630 C C . TYR A 1 87 ? 0.137 -3.197 -5.526 1.00 86.06 87 TYR A C 1
ATOM 632 O O . TYR A 1 87 ? 1.007 -3.223 -6.399 1.00 86.06 87 TYR A O 1
ATOM 640 N N . LEU A 1 88 ? -0.919 -4.017 -5.581 1.00 82.06 88 LEU A N 1
ATOM 641 C CA . LEU A 1 88 ? -1.088 -5.026 -6.634 1.00 82.06 88 LEU A CA 1
ATOM 642 C C . LEU A 1 88 ? -1.196 -4.389 -8.021 1.00 82.06 88 LEU A C 1
ATOM 644 O O . LEU A 1 88 ? -0.675 -4.928 -9.002 1.00 82.06 88 LEU A O 1
ATOM 648 N N . ARG A 1 89 ? -1.852 -3.230 -8.123 1.00 83.38 89 ARG A N 1
ATOM 649 C CA . ARG A 1 89 ? -1.947 -2.470 -9.373 1.00 83.38 89 ARG A CA 1
ATOM 650 C C . ARG A 1 89 ? -0.579 -1.942 -9.812 1.00 83.38 89 ARG A C 1
ATOM 652 O O . ARG A 1 89 ? -0.267 -2.048 -11.001 1.00 83.38 89 ARG A O 1
ATOM 659 N N . LEU A 1 90 ? 0.245 -1.448 -8.885 1.00 78.56 90 LEU A N 1
ATOM 660 C CA . LEU A 1 90 ? 1.635 -1.055 -9.153 1.00 78.56 90 LEU A CA 1
ATOM 661 C C . LEU A 1 90 ? 2.481 -2.252 -9.597 1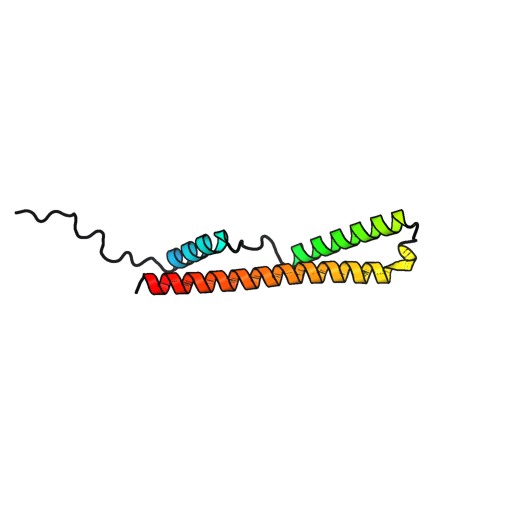.00 78.56 90 LEU A C 1
ATOM 663 O O . LEU A 1 90 ? 3.141 -2.187 -10.632 1.00 78.56 90 LEU A O 1
ATOM 667 N N . ALA A 1 91 ? 2.387 -3.376 -8.884 1.00 78.69 91 ALA A N 1
ATOM 668 C CA . ALA A 1 91 ? 3.102 -4.603 -9.222 1.00 78.69 91 ALA A CA 1
ATOM 669 C C . ALA A 1 91 ? 2.737 -5.105 -10.631 1.00 78.69 91 ALA A C 1
ATOM 671 O O . ALA A 1 91 ? 3.606 -5.496 -11.412 1.00 78.69 91 ALA A O 1
ATOM 672 N N . ARG A 1 92 ? 1.451 -5.045 -11.005 1.00 80.12 92 ARG A N 1
ATOM 673 C CA . ARG A 1 92 ? 0.993 -5.373 -12.366 1.00 80.12 92 ARG A CA 1
ATOM 674 C C . ARG A 1 92 ? 1.539 -4.400 -13.413 1.00 80.12 92 ARG A C 1
ATOM 676 O O . ARG A 1 92 ? 1.900 -4.851 -14.498 1.00 80.12 92 ARG A O 1
ATOM 683 N N . ARG A 1 93 ? 1.605 -3.097 -13.118 1.00 76.25 93 ARG A N 1
ATOM 684 C CA . ARG A 1 93 ? 2.198 -2.092 -14.021 1.00 76.25 93 ARG A CA 1
ATOM 685 C C . ARG A 1 93 ? 3.693 -2.327 -14.230 1.00 76.25 93 ARG A C 1
ATOM 687 O O . ARG A 1 93 ? 4.118 -2.353 -15.378 1.00 76.25 93 ARG A O 1
ATOM 694 N N . ASN A 1 94 ? 4.445 -2.613 -13.170 1.00 75.19 94 ASN A N 1
ATOM 695 C CA . ASN A 1 94 ? 5.872 -2.926 -13.265 1.00 75.19 94 ASN A CA 1
ATOM 696 C C . ASN A 1 94 ? 6.121 -4.200 -14.099 1.00 75.19 94 ASN A C 1
ATOM 698 O O . ASN A 1 94 ? 6.917 -4.202 -15.034 1.00 75.19 94 ASN A O 1
ATOM 702 N N . ARG A 1 95 ? 5.329 -5.263 -13.889 1.00 72.50 95 ARG A N 1
ATOM 703 C CA . ARG A 1 95 ? 5.402 -6.470 -14.739 1.00 72.50 95 ARG A CA 1
ATOM 704 C C . ARG A 1 95 ? 5.136 -6.181 -16.220 1.00 72.50 95 ARG A C 1
ATOM 706 O O . ARG A 1 95 ? 5.712 -6.846 -17.076 1.00 72.50 95 ARG A O 1
ATOM 713 N N . ARG A 1 96 ? 4.251 -5.229 -16.537 1.00 76.75 96 ARG A N 1
ATOM 714 C CA . ARG A 1 96 ? 3.985 -4.815 -17.926 1.00 76.75 96 ARG A CA 1
ATOM 715 C C . ARG A 1 96 ? 5.140 -3.998 -18.505 1.00 76.75 96 ARG A C 1
ATOM 717 O O . ARG A 1 96 ? 5.523 -4.280 -19.632 1.00 76.75 96 ARG A O 1
ATOM 724 N N . ALA A 1 97 ? 5.706 -3.071 -17.732 1.00 72.75 97 ALA A N 1
ATOM 725 C CA . ALA A 1 97 ? 6.884 -2.288 -18.107 1.00 72.75 97 ALA A CA 1
ATOM 726 C C . ALA A 1 97 ? 8.078 -3.189 -18.453 1.00 72.75 97 ALA A C 1
ATOM 728 O O . ALA A 1 97 ? 8.579 -3.148 -19.570 1.00 72.75 97 ALA A O 1
ATOM 729 N N . ARG A 1 98 ? 8.423 -4.131 -17.567 1.00 67.94 98 ARG A N 1
ATOM 730 C CA . ARG A 1 98 ? 9.500 -5.110 -17.804 1.00 67.94 98 ARG A CA 1
ATOM 731 C C . ARG A 1 98 ? 9.314 -5.930 -19.075 1.00 67.94 98 ARG A C 1
ATOM 733 O O . ARG A 1 98 ? 10.267 -6.197 -19.794 1.00 67.94 98 ARG A O 1
ATOM 740 N N . ARG A 1 99 ? 8.079 -6.359 -19.360 1.00 76.75 99 ARG A N 1
ATOM 741 C CA . ARG A 1 99 ? 7.771 -7.105 -20.591 1.00 76.75 99 ARG A CA 1
ATOM 742 C C . ARG A 1 99 ? 7.876 -6.232 -21.841 1.00 76.75 99 ARG A C 1
ATOM 744 O O . ARG A 1 99 ? 8.152 -6.774 -22.904 1.00 76.75 99 ARG A O 1
ATOM 751 N N . ALA A 1 100 ? 7.614 -4.931 -21.732 1.00 76.94 100 ALA A N 1
ATOM 752 C CA . ALA A 1 100 ? 7.776 -3.996 -22.838 1.00 76.94 100 ALA A CA 1
ATOM 753 C C . ALA A 1 100 ? 9.263 -3.750 -23.137 1.00 76.94 100 ALA A C 1
ATOM 755 O O . ALA A 1 100 ? 9.651 -3.879 -24.292 1.00 76.94 100 ALA A O 1
ATOM 756 N N . GLU A 1 101 ? 10.089 -3.524 -22.110 1.00 71.56 101 GLU A N 1
ATOM 757 C CA . GLU A 1 101 ? 11.548 -3.358 -22.258 1.00 71.56 101 GLU A CA 1
ATOM 758 C C . GLU A 1 101 ? 12.219 -4.596 -22.843 1.00 71.56 101 GLU A C 1
ATOM 760 O O . GLU A 1 101 ? 12.972 -4.486 -23.805 1.00 71.56 101 GLU A O 1
ATOM 765 N N . ARG A 1 102 ? 11.883 -5.796 -22.346 1.00 72.88 102 ARG A N 1
ATOM 766 C CA . ARG A 1 102 ? 12.429 -7.045 -22.906 1.00 72.88 102 ARG A CA 1
ATOM 767 C C . ARG A 1 102 ? 12.167 -7.170 -24.409 1.00 72.88 102 ARG A C 1
ATOM 769 O O . ARG A 1 102 ? 13.066 -7.512 -25.160 1.00 72.88 102 ARG A O 1
ATOM 776 N N . ARG A 1 103 ? 10.960 -6.813 -24.863 1.00 79.56 103 ARG A N 1
ATOM 777 C CA . ARG A 1 103 ? 10.603 -6.845 -26.293 1.00 79.56 103 ARG A CA 1
ATOM 778 C C . ARG A 1 103 ? 11.322 -5.787 -27.130 1.00 79.56 103 ARG A C 1
ATOM 780 O O . ARG A 1 103 ? 11.433 -5.978 -28.337 1.00 79.56 103 ARG A O 1
ATOM 787 N N . LEU A 1 104 ? 11.719 -4.663 -26.534 1.00 73.62 104 LEU A N 1
ATOM 788 C CA . LEU A 1 104 ? 12.513 -3.636 -27.211 1.00 73.62 104 LEU A CA 1
ATOM 789 C C . LEU A 1 104 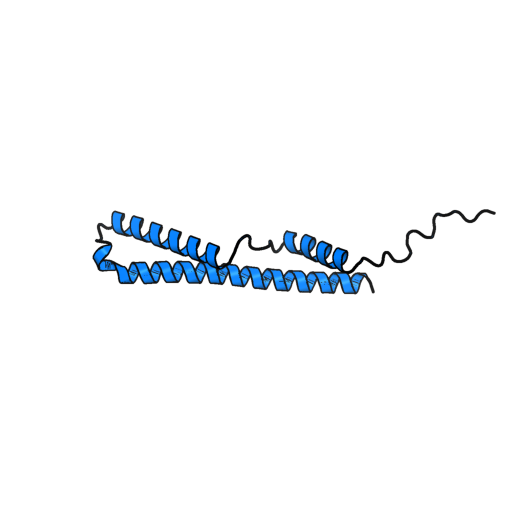? 13.956 -4.119 -27.384 1.00 73.62 104 LEU A C 1
ATOM 791 O O . LEU A 1 104 ? 14.463 -4.085 -28.499 1.00 73.62 104 LEU A O 1
ATOM 795 N N . ILE A 1 105 ? 14.552 -4.679 -26.328 1.00 70.31 105 ILE A N 1
ATOM 796 C CA . ILE A 1 105 ? 15.909 -5.248 -26.357 1.00 70.31 105 ILE A CA 1
ATOM 797 C C . ILE A 1 105 ? 16.000 -6.409 -27.362 1.00 70.31 105 ILE A C 1
ATOM 799 O O . ILE A 1 105 ? 16.914 -6.441 -28.180 1.00 70.31 105 ILE A O 1
ATOM 803 N N . ASP A 1 106 ? 15.005 -7.306 -27.393 1.00 75.12 106 ASP A N 1
ATOM 804 C CA . ASP A 1 106 ? 14.955 -8.413 -28.364 1.00 75.12 106 ASP A CA 1
ATOM 805 C C . ASP A 1 106 ? 14.870 -7.944 -29.829 1.00 75.12 106 ASP A C 1
ATOM 807 O O . ASP A 1 106 ? 15.236 -8.690 -30.736 1.00 75.12 106 ASP A O 1
ATOM 811 N N . ARG A 1 107 ? 14.354 -6.732 -30.084 1.00 74.62 107 ARG A N 1
ATOM 812 C CA . ARG A 1 107 ? 14.305 -6.132 -31.428 1.00 74.62 107 ARG A CA 1
ATOM 813 C C . ARG A 1 107 ? 15.583 -5.387 -31.792 1.00 74.62 107 ARG A C 1
ATOM 815 O O . ARG A 1 107 ? 15.894 -5.332 -32.969 1.00 74.62 107 ARG A O 1
ATOM 822 N N . GLU A 1 108 ? 16.275 -4.796 -30.821 1.00 70.44 108 GLU A N 1
ATOM 823 C CA . GLU A 1 108 ? 17.557 -4.110 -31.043 1.00 70.44 108 GLU A CA 1
ATOM 824 C C . GLU A 1 108 ? 18.693 -5.093 -31.360 1.00 70.44 108 GLU A C 1
ATOM 826 O O . GLU A 1 108 ? 19.649 -4.722 -32.030 1.00 70.44 108 GLU A O 1
ATOM 831 N N . GLN A 1 109 ? 18.585 -6.343 -30.900 1.00 61.97 109 GLN A N 1
ATOM 832 C CA . GLN A 1 109 ? 19.588 -7.391 -31.125 1.00 6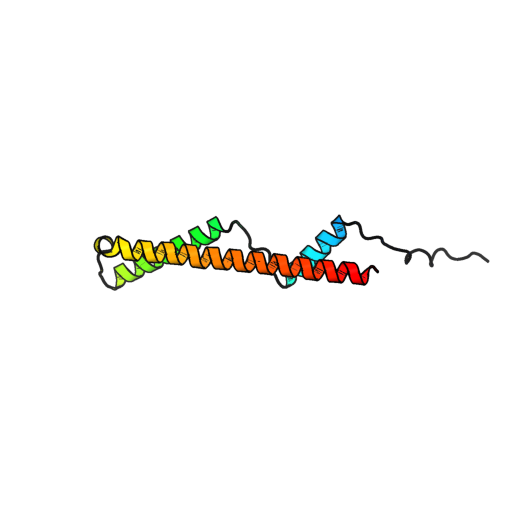1.97 109 GLN A CA 1
ATOM 833 C C . GLN A 1 109 ? 19.307 -8.292 -32.339 1.00 61.97 109 GLN A C 1
ATOM 835 O O . GLN A 1 109 ? 19.935 -9.340 -32.470 1.00 61.97 109 GLN A O 1
ATOM 840 N N . ARG A 1 110 ? 18.348 -7.929 -33.195 1.00 55.81 110 ARG A N 1
ATOM 841 C CA . ARG A 1 110 ? 17.967 -8.682 -34.397 1.00 55.81 110 ARG A CA 1
ATOM 842 C C . ARG A 1 110 ? 18.238 -7.868 -35.650 1.00 55.81 110 ARG A C 1
ATOM 844 O O . ARG A 1 110 ? 18.624 -8.495 -36.656 1.00 55.81 110 ARG A O 1
#

Organism: NCBI:txid2172650

Radius of gyration: 25.52 Å; Cα contacts (8 Å, |Δi|>4): 68; chains: 1; bounding box: 72×29×67 Å

Foldseek 3Di:
DDDDPPPPPPPDPVPDPVNLLVVLLVVLCVPQNQDPDDLQVQLQVQLVVQLVVVVVVCVVVVHDCVVCVVVNVVSSNVSSCVRSVVNVVSNVVSVVSSVVSSVVVVVVND

Solvent-accessible surface area (backbone atoms only — not comparable to full-atom values): 6212 Å² total; per-residue (Å²): 137,80,84,70,91,80,81,63,91,82,64,77,82,75,71,50,72,69,56,50,53,49,53,22,46,58,61,29,39,79,83,36,60,77,74,81,79,53,53,64,59,46,11,52,52,28,20,51,52,37,45,50,53,49,53,54,50,28,62,72,72,70,47,66,62,82,84,39,47,69,58,50,50,52,44,21,54,48,26,19,50,52,36,24,49,50,43,52,51,48,50,52,50,32,58,50,43,35,56,51,41,44,56,50,53,62,58,74,77,105

Sequence (110 aa):
MIAGPGLVTMLDYEMNETEREMLAEDRAEAYAPKPVGGAFMAGVCGAALALLGFIVAARFYGWPVRDHIGLALILVAGGFVLVCGGYLRLARRNRRARRAERRLIDREQR

Secondary structure (DSSP, 8-state):
----S-SSTTS-----HHHHHHHHHHHHHTTSPPPPS-HHHHHHHHHHHHHHHHHHHHHHHT--GGGGHHHHHHHHHHHHHHHHHHHHHHHHHHHHHHHHHHHHHHHHT-

Mean predicted aligned error: 12.45 Å

Nearest PDB structures (foldseek):
  4cbj-assembly1_E  TM=5.442E-01  e=5.324E+00  Alkalihalophilus pseudofirmus OF4
  8j9j-assembly1_C4  TM=4.882E-01  e=6.585E+00  Euglena gracilis
  6n2d-assembly1_c2  TM=3.513E-01  e=3.871E+00  Bacillus sp. PS3